Protein AF-A0A4R2PFR0-F1 (afdb_monomer)

Nearest PDB structures (foldseek):
  5w1s-assembly2_K  TM=2.651E-01  e=5.346E+00  Escherichia coli K-12

Radius of gyration: 12.2 Å; Cα contacts (8 Å, |Δi|>4): 62; chains: 1; bounding box: 28×28×30 Å

Foldseek 3Di:
DPPPLFPPDLLTQPQDDPDLVVQVVSLVCCLVPRLVPDPLLVCVPHDDDDPDDPVGDDNVVSSCCVNVDDDD

Sequence (72 aa):
MIDTWRRPTRWGNPYVSRTDADRVHAVAWYAAHIAPHLPVHELRGRDLACWCPLDQPCHADVLLALANGSTN

Solvent-accessible surface area (backbone atoms only — not comparable to full-atom values): 4740 Å² total; per-residue (Å²): 134,83,64,78,89,55,70,84,48,95,85,50,72,85,56,81,50,92,48,76,79,41,27,57,54,30,36,52,48,33,56,70,75,45,54,80,80,48,76,40,70,77,48,54,98,56,90,81,87,76,92,54,62,86,95,47,79,44,60,60,58,54,49,49,49,58,28,72,42,78,85,126

Secondary structure (DSSP, 8-state):
---TTS---TTS--SPPSSSHHHHHHHHHHHHHTGGGS-GGGGTT-----SS-TTS--HHHHHHHHHHS---

Organism: NCBI:txid1188247

Structure (mmCIF, N/CA/C/O backbone):
data_AF-A0A4R2PFR0-F1
#
_entry.id   AF-A0A4R2PFR0-F1
#
loop_
_atom_site.group_PDB
_atom_site.id
_atom_site.type_symbol
_atom_site.label_atom_id
_atom_site.label_alt_id
_atom_site.label_comp_id
_atom_site.label_asym_id
_atom_site.label_entity_id
_atom_site.label_seq_id
_atom_site.pdbx_PDB_ins_code
_atom_site.Cartn_x
_atom_site.Cartn_y
_atom_site.Cartn_z
_atom_site.occupancy
_atom_site.B_iso_or_equiv
_atom_site.auth_seq_id
_atom_site.auth_comp_id
_atom_site.auth_asym_id
_atom_site.auth_atom_id
_atom_site.pdbx_PDB_model_num
ATOM 1 N N . MET A 1 1 ? 17.371 16.835 -4.150 1.00 40.75 1 MET A N 1
ATOM 2 C CA . MET A 1 1 ? 16.326 16.502 -5.138 1.00 40.75 1 MET A CA 1
ATOM 3 C C . MET A 1 1 ? 15.335 15.582 -4.450 1.00 40.75 1 MET A C 1
ATOM 5 O O . MET A 1 1 ? 15.673 14.435 -4.196 1.00 40.75 1 MET A O 1
ATOM 9 N N . ILE A 1 2 ? 14.191 16.116 -4.019 1.00 37.47 2 ILE A N 1
ATOM 10 C CA . ILE A 1 2 ? 13.107 15.289 -3.481 1.00 37.47 2 ILE A CA 1
ATOM 11 C C . ILE A 1 2 ? 12.416 14.712 -4.708 1.00 37.47 2 ILE A C 1
ATOM 13 O O . ILE A 1 2 ? 11.794 15.450 -5.466 1.00 37.47 2 ILE A O 1
ATOM 17 N N . ASP A 1 3 ? 12.629 13.427 -4.954 1.00 42.75 3 ASP A N 1
ATOM 18 C CA . ASP A 1 3 ? 11.948 12.704 -6.015 1.00 42.75 3 ASP A CA 1
ATOM 19 C C . ASP A 1 3 ? 10.445 12.688 -5.683 1.00 42.75 3 ASP A C 1
ATOM 21 O O . ASP A 1 3 ? 9.995 12.009 -4.757 1.00 42.75 3 ASP A O 1
ATOM 25 N N . THR A 1 4 ? 9.679 13.528 -6.381 1.00 47.56 4 THR A N 1
ATOM 26 C CA . THR A 1 4 ? 8.243 13.771 -6.165 1.00 47.56 4 THR A CA 1
ATOM 27 C C . THR A 1 4 ? 7.377 12.542 -6.450 1.00 47.56 4 THR A C 1
ATOM 29 O O . THR A 1 4 ? 6.193 12.533 -6.106 1.00 47.56 4 THR A O 1
ATOM 32 N N . TRP A 1 5 ? 7.967 11.485 -7.018 1.00 54.56 5 TRP A N 1
ATOM 33 C CA . TRP A 1 5 ? 7.344 10.178 -7.222 1.00 54.56 5 TRP A CA 1
ATOM 34 C C . TRP A 1 5 ? 7.235 9.351 -5.937 1.00 54.56 5 TRP A C 1
ATOM 36 O O . TRP A 1 5 ? 6.486 8.379 -5.880 1.00 54.56 5 TRP A O 1
ATOM 46 N N . ARG A 1 6 ? 7.937 9.739 -4.868 1.00 57.16 6 ARG A N 1
ATOM 47 C CA . ARG A 1 6 ? 7.706 9.227 -3.515 1.00 57.16 6 ARG A CA 1
ATOM 48 C C . ARG A 1 6 ? 6.950 10.304 -2.767 1.00 57.16 6 ARG A C 1
ATOM 50 O O . ARG A 1 6 ? 7.572 11.215 -2.243 1.00 57.16 6 ARG A O 1
ATOM 57 N N . ARG A 1 7 ? 5.617 10.227 -2.694 1.00 59.84 7 ARG A N 1
ATOM 58 C CA . ARG A 1 7 ? 4.871 11.000 -1.689 1.00 59.84 7 ARG A CA 1
ATOM 59 C C . ARG A 1 7 ? 5.343 10.491 -0.329 1.00 59.84 7 ARG A C 1
ATOM 61 O O . ARG A 1 7 ? 4.934 9.389 0.043 1.00 59.84 7 ARG A O 1
ATOM 68 N N . PRO A 1 8 ? 6.230 11.211 0.384 1.00 70.81 8 PRO A N 1
ATOM 69 C CA . PRO A 1 8 ? 6.953 10.662 1.517 1.00 70.81 8 PRO A CA 1
ATOM 70 C C . PRO A 1 8 ? 6.058 10.799 2.744 1.00 70.81 8 PRO A C 1
ATOM 72 O O . PRO A 1 8 ? 6.326 11.552 3.674 1.00 70.81 8 PRO A O 1
ATOM 75 N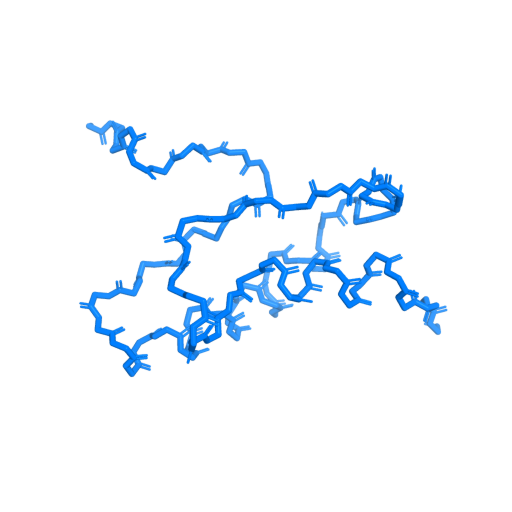 N . THR A 1 9 ? 4.913 10.127 2.699 1.00 84.44 9 THR A N 1
ATOM 76 C CA . THR A 1 9 ? 4.103 9.928 3.890 1.00 84.44 9 THR A CA 1
ATOM 77 C C . THR A 1 9 ? 4.808 8.895 4.756 1.00 84.44 9 THR A C 1
ATOM 79 O O . THR A 1 9 ? 5.555 8.057 4.246 1.00 84.44 9 THR A O 1
ATOM 82 N N . ARG A 1 10 ? 4.525 8.899 6.060 1.00 89.81 10 ARG A N 1
ATOM 83 C CA . ARG A 1 10 ? 5.024 7.859 6.973 1.00 89.81 10 ARG A CA 1
ATOM 84 C C . ARG A 1 10 ? 4.652 6.434 6.535 1.00 89.81 10 ARG A C 1
ATOM 86 O O . ARG A 1 10 ? 5.295 5.488 6.957 1.00 89.81 10 ARG A O 1
ATOM 93 N N . TRP A 1 11 ? 3.635 6.288 5.683 1.00 92.06 11 TRP A N 1
ATOM 94 C CA . TRP A 1 11 ? 3.143 5.008 5.180 1.00 92.06 11 TRP A CA 1
ATOM 95 C C . TRP A 1 11 ? 3.902 4.502 3.947 1.00 92.06 11 TRP A C 1
ATOM 97 O O . TRP A 1 11 ? 3.775 3.334 3.602 1.00 92.06 11 TRP A O 1
ATOM 107 N N . GLY A 1 12 ? 4.692 5.340 3.272 1.00 90.38 12 GLY A N 1
ATOM 108 C CA . GLY A 1 12 ? 5.393 4.943 2.050 1.00 90.38 12 GLY A CA 1
ATOM 109 C C . GLY A 1 12 ? 6.584 4.019 2.312 1.00 90.38 12 GLY A C 1
ATOM 110 O O . GLY A 1 12 ? 7.282 4.161 3.313 1.00 90.38 12 GLY A O 1
ATOM 111 N N . ASN A 1 13 ? 6.865 3.105 1.380 1.00 89.31 13 ASN A N 1
ATOM 112 C CA . ASN A 1 13 ? 8.070 2.277 1.434 1.00 89.31 13 ASN A CA 1
ATOM 113 C C . ASN A 1 13 ? 9.332 3.092 1.054 1.00 89.31 13 ASN A C 1
ATOM 115 O O . ASN A 1 13 ? 9.436 3.539 -0.096 1.00 89.31 13 ASN A O 1
ATOM 119 N N . PRO A 1 14 ? 10.313 3.290 1.964 1.00 86.94 14 PRO A N 1
ATOM 120 C CA . PRO A 1 14 ? 11.536 4.025 1.653 1.00 86.94 14 PRO A CA 1
ATOM 121 C C . PRO A 1 14 ? 12.527 3.205 0.815 1.00 86.94 14 PRO A C 1
ATOM 123 O O . PRO A 1 14 ? 13.372 3.789 0.138 1.00 86.94 14 PRO A O 1
ATOM 126 N N . TYR A 1 15 ? 12.418 1.875 0.807 1.00 86.94 15 TYR A N 1
ATOM 127 C CA . TYR A 1 15 ? 13.303 1.004 0.042 1.00 86.94 15 TYR A CA 1
ATOM 128 C C . TYR A 1 15 ? 12.974 1.099 -1.456 1.00 86.94 15 TYR A C 1
ATOM 130 O O . TYR A 1 15 ? 11.813 1.093 -1.873 1.00 86.94 15 TYR A O 1
ATOM 138 N N . VAL A 1 16 ? 14.003 1.281 -2.287 1.00 74.44 16 VAL A N 1
ATOM 139 C CA . VAL A 1 16 ? 13.858 1.462 -3.739 1.00 74.44 16 VAL A CA 1
ATOM 140 C C . VAL A 1 16 ? 14.047 0.125 -4.433 1.00 74.44 16 VAL A C 1
ATOM 142 O O . VAL A 1 16 ? 15.134 -0.437 -4.386 1.00 74.44 16 VAL A O 1
ATOM 145 N N . SER A 1 17 ? 13.024 -0.342 -5.140 1.00 74.94 17 SER A N 1
ATOM 146 C CA . SER A 1 17 ? 13.144 -1.477 -6.057 1.00 74.94 17 SER A CA 1
ATOM 147 C C . SER A 1 17 ? 13.366 -0.944 -7.464 1.00 74.94 17 SER A C 1
ATOM 149 O O . SER A 1 17 ? 12.518 -0.217 -7.984 1.00 74.94 17 SER A O 1
ATOM 151 N N . ARG A 1 18 ? 14.515 -1.260 -8.065 1.00 73.06 18 ARG A N 1
ATOM 152 C CA . ARG A 1 18 ? 14.813 -0.919 -9.468 1.00 73.06 18 ARG A CA 1
ATOM 153 C C . ARG A 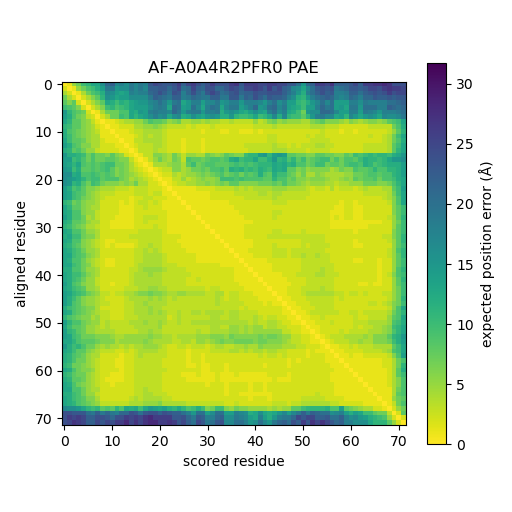1 18 ? 14.436 -2.051 -10.424 1.00 73.06 18 ARG A C 1
ATOM 155 O O . ARG A 1 18 ? 14.282 -1.807 -11.614 1.00 73.06 18 ARG A O 1
ATOM 162 N N . THR A 1 19 ? 14.254 -3.254 -9.888 1.00 76.75 19 THR A N 1
ATOM 163 C CA . THR A 1 19 ? 13.801 -4.455 -10.593 1.00 76.75 19 THR A CA 1
ATOM 164 C C . THR A 1 19 ? 12.676 -5.140 -9.811 1.00 76.75 19 THR A C 1
ATOM 166 O O . THR A 1 19 ? 12.446 -4.824 -8.639 1.00 76.75 19 THR A O 1
ATOM 169 N N . ASP A 1 20 ? 11.987 -6.097 -10.437 1.00 73.12 20 ASP A N 1
ATOM 170 C CA . ASP A 1 20 ? 10.966 -6.902 -9.753 1.00 73.12 20 ASP A CA 1
ATOM 171 C C . ASP A 1 20 ? 11.570 -7.823 -8.683 1.00 73.12 20 ASP A C 1
ATOM 173 O O . ASP A 1 20 ? 11.002 -7.957 -7.600 1.00 73.12 20 ASP A O 1
ATOM 177 N N . ALA A 1 21 ? 12.769 -8.371 -8.917 1.00 73.50 21 ALA A N 1
ATOM 178 C CA . ALA A 1 21 ? 13.486 -9.180 -7.928 1.00 73.50 21 ALA A CA 1
ATOM 179 C C . ALA A 1 21 ? 13.841 -8.376 -6.660 1.00 73.50 21 ALA A C 1
ATOM 181 O O . ALA A 1 21 ? 13.744 -8.883 -5.541 1.00 73.50 21 ALA A O 1
ATOM 182 N N . ASP A 1 22 ? 14.170 -7.089 -6.808 1.00 83.94 22 ASP A N 1
ATOM 183 C CA . ASP A 1 22 ? 14.444 -6.197 -5.672 1.00 83.94 22 ASP A CA 1
ATOM 184 C C . ASP A 1 22 ? 13.178 -5.831 -4.883 1.00 83.94 22 ASP A C 1
ATOM 186 O O . ASP A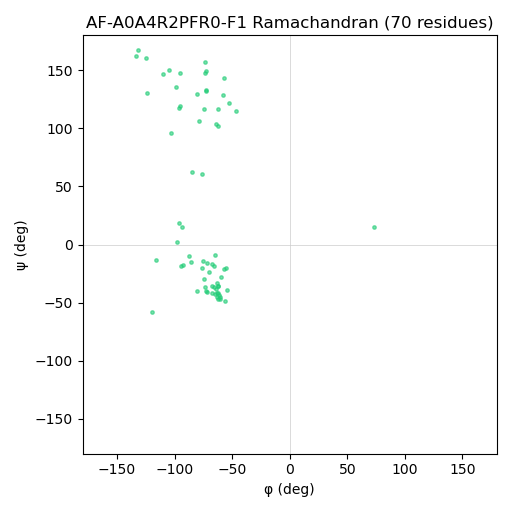 1 22 ? 13.258 -5.311 -3.766 1.00 83.94 22 ASP A O 1
ATOM 190 N N . ARG A 1 23 ? 11.987 -6.063 -5.448 1.00 86.44 23 ARG A N 1
ATOM 191 C CA . ARG A 1 23 ? 10.715 -5.689 -4.819 1.00 86.44 23 ARG A CA 1
ATOM 192 C C . ARG A 1 23 ? 10.367 -6.564 -3.637 1.00 86.44 23 ARG A C 1
ATOM 194 O O . ARG A 1 23 ? 9.952 -6.035 -2.608 1.00 86.44 23 ARG A O 1
ATOM 201 N N . VAL A 1 24 ? 10.606 -7.866 -3.755 1.00 89.62 24 VAL A N 1
ATOM 202 C CA . VAL A 1 24 ? 10.429 -8.807 -2.643 1.00 89.62 24 VAL A CA 1
ATOM 203 C C . VAL A 1 24 ? 11.269 -8.356 -1.448 1.00 89.62 24 VAL A C 1
ATOM 205 O O . VAL A 1 24 ? 10.742 -8.203 -0.349 1.00 89.62 24 VAL A O 1
ATOM 208 N N . HIS A 1 25 ? 12.546 -8.038 -1.674 1.00 91.62 25 HIS A N 1
ATOM 209 C CA . HIS A 1 25 ? 13.439 -7.551 -0.621 1.00 91.62 25 HIS A CA 1
ATOM 210 C C . HIS A 1 25 ? 13.002 -6.196 -0.057 1.00 91.62 25 HIS A C 1
ATOM 212 O O . HIS A 1 25 ? 12.981 -6.020 1.159 1.00 91.62 25 HIS A O 1
ATOM 218 N N . ALA A 1 26 ? 12.594 -5.250 -0.906 1.00 90.56 26 ALA A N 1
ATOM 219 C CA . ALA A 1 26 ? 12.132 -3.940 -0.452 1.00 90.56 26 ALA A CA 1
ATOM 220 C C . ALA A 1 26 ? 10.857 -4.021 0.403 1.00 90.56 26 ALA A C 1
ATOM 222 O O . ALA A 1 26 ? 10.724 -3.274 1.373 1.00 90.56 26 ALA A O 1
ATOM 223 N N . VAL A 1 27 ? 9.911 -4.901 0.060 1.00 92.06 27 VAL A N 1
ATOM 224 C CA . VAL A 1 27 ? 8.699 -5.126 0.865 1.00 92.06 27 VAL A CA 1
ATOM 225 C C . VAL A 1 27 ? 9.033 -5.887 2.146 1.00 92.06 27 VAL A C 1
ATOM 227 O O . VAL A 1 27 ? 8.546 -5.508 3.208 1.00 92.06 27 VAL A O 1
ATOM 230 N N . ALA A 1 28 ? 9.917 -6.885 2.087 1.00 93.31 28 ALA A N 1
ATOM 231 C CA . ALA A 1 28 ? 10.375 -7.608 3.272 1.00 93.31 28 ALA A CA 1
ATOM 232 C C . ALA A 1 28 ? 11.075 -6.678 4.277 1.00 93.31 28 ALA A C 1
ATOM 234 O O . ALA A 1 28 ? 10.760 -6.695 5.466 1.00 93.31 28 ALA A O 1
ATOM 235 N N . TRP A 1 29 ? 11.971 -5.805 3.811 1.00 94.00 29 TRP A N 1
ATOM 236 C CA . TRP A 1 29 ? 12.609 -4.811 4.673 1.00 94.00 29 TRP A CA 1
ATOM 237 C C . TRP A 1 29 ? 11.621 -3.783 5.209 1.00 94.00 29 TRP A C 1
ATOM 239 O O . TRP A 1 29 ? 11.750 -3.380 6.362 1.00 94.00 29 TRP A O 1
ATOM 249 N N . TYR A 1 30 ? 10.627 -3.378 4.416 1.00 93.38 30 TYR A N 1
ATOM 250 C CA . TYR A 1 30 ? 9.562 -2.503 4.896 1.00 93.38 30 TYR A CA 1
ATOM 251 C C . TYR A 1 30 ? 8.774 -3.148 6.039 1.00 93.38 30 TYR A C 1
ATOM 253 O O . TYR A 1 30 ? 8.580 -2.521 7.081 1.00 93.38 30 TYR A O 1
ATOM 261 N N . ALA A 1 31 ? 8.379 -4.411 5.867 1.00 94.50 31 ALA A N 1
ATOM 262 C CA . ALA A 1 31 ? 7.675 -5.182 6.883 1.00 94.50 31 ALA A CA 1
ATOM 263 C C . ALA A 1 31 ? 8.510 -5.388 8.153 1.00 94.50 31 ALA A C 1
ATOM 265 O O . ALA A 1 31 ? 7.958 -5.357 9.246 1.00 94.50 31 ALA A O 1
ATOM 266 N N . ALA A 1 32 ? 9.827 -5.567 8.023 1.00 95.25 32 ALA A N 1
ATOM 267 C CA . ALA A 1 32 ? 10.711 -5.814 9.159 1.00 95.25 32 ALA A CA 1
ATOM 268 C C . ALA A 1 32 ? 11.106 -4.541 9.925 1.00 95.25 32 ALA A C 1
ATOM 270 O O . ALA A 1 32 ? 11.179 -4.565 11.150 1.00 95.25 32 ALA A O 1
ATOM 271 N N . HIS A 1 33 ? 11.380 -3.438 9.223 1.00 94.88 33 HIS A N 1
ATOM 272 C CA . HIS A 1 33 ? 12.066 -2.282 9.815 1.00 94.88 33 HIS A CA 1
ATOM 273 C C . HIS A 1 33 ? 11.231 -1.005 9.875 1.00 94.88 33 HIS A C 1
ATOM 275 O O . HIS A 1 33 ? 11.647 -0.055 10.530 1.00 94.88 33 HIS A O 1
ATOM 281 N N . ILE A 1 34 ? 10.099 -0.932 9.168 1.00 94.12 34 ILE A N 1
ATOM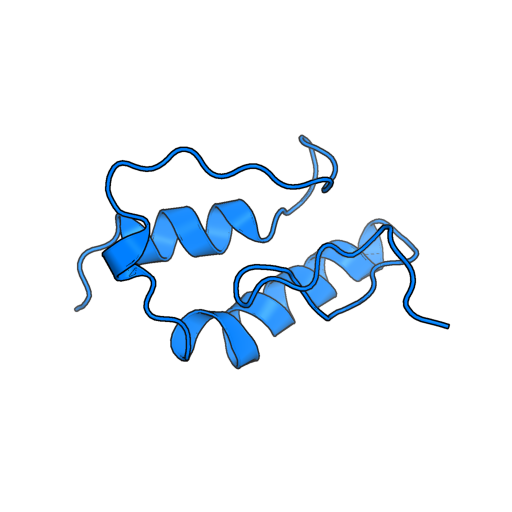 282 C CA . ILE A 1 34 ? 9.294 0.295 9.083 1.00 94.12 34 ILE A CA 1
ATOM 283 C C . ILE A 1 34 ? 7.892 0.049 9.630 1.00 94.12 34 ILE A C 1
ATOM 285 O O . ILE A 1 34 ? 7.490 0.697 10.593 1.00 94.12 34 ILE A O 1
ATOM 289 N N . ALA A 1 35 ? 7.165 -0.913 9.056 1.00 93.62 35 ALA A N 1
ATOM 290 C CA . ALA A 1 35 ? 5.767 -1.176 9.388 1.00 93.62 35 ALA A CA 1
ATOM 291 C C . ALA A 1 35 ? 5.489 -1.412 10.893 1.00 93.62 35 ALA A C 1
ATOM 293 O O . ALA A 1 35 ? 4.502 -0.860 11.382 1.00 93.62 35 ALA A O 1
ATOM 294 N N . PRO A 1 36 ? 6.346 -2.120 11.665 1.00 93.81 36 PRO A N 1
ATOM 295 C CA . PRO A 1 36 ? 6.126 -2.339 13.099 1.00 93.81 36 PRO A CA 1
ATOM 296 C C . PRO A 1 36 ? 6.193 -1.061 13.944 1.00 93.81 36 PRO A C 1
ATOM 298 O O . PRO A 1 36 ? 5.711 -1.039 15.073 1.00 93.81 36 PRO A O 1
ATOM 301 N N . HIS A 1 37 ? 6.793 0.006 13.414 1.00 94.06 37 HIS A N 1
ATOM 302 C CA . HIS A 1 37 ? 6.926 1.294 14.095 1.00 94.06 37 HIS A CA 1
ATOM 303 C C . HIS A 1 37 ? 5.853 2.306 13.675 1.00 94.06 37 HIS A C 1
ATOM 305 O O . HIS A 1 37 ? 5.871 3.450 14.134 1.00 94.06 37 HIS A O 1
ATOM 311 N N . LEU A 1 38 ? 4.924 1.917 12.799 1.00 94.38 38 LEU A N 1
ATOM 312 C CA . LEU A 1 38 ? 3.851 2.787 12.337 1.00 94.38 38 LEU A CA 1
ATOM 313 C C . LEU A 1 38 ? 2.573 2.583 13.162 1.00 94.38 38 LEU A C 1
ATOM 315 O O . LEU A 1 38 ? 2.271 1.462 13.574 1.00 94.38 38 LEU A O 1
ATOM 319 N N . PRO A 1 39 ? 1.760 3.636 13.360 1.00 95.31 39 PRO A N 1
ATOM 320 C CA . PRO A 1 39 ? 0.478 3.530 14.050 1.00 95.31 39 PRO A CA 1
ATOM 321 C C . PRO A 1 39 ? -0.595 2.891 13.144 1.00 95.31 39 PRO A C 1
ATOM 323 O O . PRO A 1 39 ? -1.614 3.500 12.837 1.00 95.31 39 PRO A O 1
ATOM 326 N N . VAL A 1 40 ? -0.377 1.651 12.692 1.00 94.69 40 VAL A N 1
ATOM 327 C CA . VAL A 1 40 ? -1.203 0.940 11.688 1.00 94.69 40 VAL A CA 1
ATOM 328 C C . VAL A 1 40 ? -2.685 0.811 12.058 1.00 94.69 40 VAL A C 1
ATOM 330 O O . VAL A 1 40 ? -3.529 0.677 11.178 1.00 94.69 40 VAL A O 1
ATOM 333 N N . HIS A 1 41 ? -3.031 0.928 13.341 1.00 93.38 41 HIS A N 1
ATOM 334 C CA . HIS A 1 41 ? -4.418 0.963 13.808 1.00 93.38 41 HIS A CA 1
ATOM 335 C C . HIS A 1 41 ? -5.220 2.137 13.217 1.00 93.38 41 HIS A C 1
ATOM 337 O O . HIS A 1 41 ? -6.427 2.010 13.026 1.00 93.38 41 HIS A O 1
ATOM 343 N N . GLU A 1 42 ? -4.567 3.252 12.870 1.00 94.69 42 GLU A N 1
ATOM 344 C CA . GLU A 1 42 ? -5.205 4.408 12.226 1.00 94.69 42 GLU A CA 1
ATOM 345 C C . GLU A 1 42 ? -5.698 4.116 10.801 1.00 94.69 42 GLU A C 1
ATOM 347 O O . GLU A 1 42 ? -6.483 4.892 10.246 1.00 94.69 42 GLU A O 1
ATOM 352 N N . LEU A 1 43 ? -5.211 3.029 10.194 1.00 94.38 43 LEU A N 1
ATOM 353 C CA . LEU A 1 43 ? -5.563 2.609 8.840 1.00 94.38 43 LEU A CA 1
ATOM 354 C C . LEU A 1 43 ? -6.804 1.712 8.793 1.00 94.38 43 LEU A C 1
ATOM 356 O O . LEU A 1 43 ? -7.319 1.458 7.706 1.00 94.38 43 LEU A O 1
ATOM 360 N N . ARG A 1 44 ? -7.318 1.247 9.940 1.00 93.44 44 ARG A N 1
ATOM 361 C CA . ARG A 1 44 ? -8.552 0.449 9.983 1.00 93.44 44 ARG A CA 1
ATOM 362 C C . ARG A 1 44 ? -9.716 1.227 9.368 1.00 93.44 44 ARG A C 1
ATOM 364 O O . ARG A 1 44 ? -9.972 2.370 9.739 1.00 93.44 44 ARG A O 1
ATOM 371 N N . GLY A 1 45 ? -10.423 0.590 8.435 1.00 91.62 45 GLY A N 1
ATOM 372 C CA . GLY A 1 45 ? -11.552 1.197 7.723 1.00 91.62 45 GLY A CA 1
ATOM 373 C C . GLY A 1 45 ? -11.163 2.249 6.677 1.00 91.62 45 GLY A C 1
ATOM 374 O O . GLY A 1 45 ? -12.029 3.011 6.252 1.00 91.62 45 GLY A O 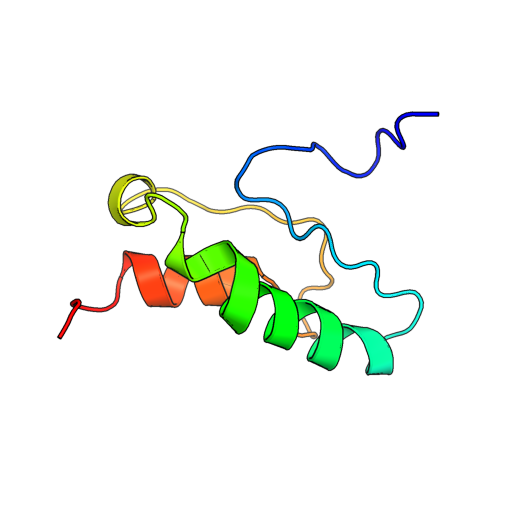1
ATOM 375 N N . ARG A 1 46 ? -9.886 2.322 6.276 1.00 92.25 46 ARG A N 1
ATOM 376 C CA . ARG A 1 46 ? -9.415 3.186 5.183 1.00 92.25 46 ARG A CA 1
ATOM 377 C C . ARG A 1 46 ? -9.008 2.363 3.969 1.00 92.25 46 ARG A C 1
ATOM 379 O O . ARG A 1 46 ? -8.408 1.302 4.114 1.00 92.25 46 ARG A O 1
ATOM 386 N N . ASP A 1 47 ? -9.225 2.931 2.790 1.00 92.50 47 ASP A N 1
ATOM 387 C CA . ASP A 1 47 ? -8.655 2.415 1.550 1.00 92.50 47 ASP A CA 1
ATOM 388 C C . ASP A 1 47 ? -7.200 2.874 1.408 1.00 92.50 47 ASP A C 1
ATOM 390 O O . ASP A 1 47 ? -6.887 4.063 1.545 1.00 92.50 47 ASP A O 1
ATOM 394 N N . LEU A 1 48 ? -6.294 1.930 1.139 1.00 90.88 48 LEU A N 1
ATOM 395 C CA . LEU A 1 48 ? -4.881 2.220 0.902 1.00 90.88 48 LEU A CA 1
ATOM 396 C C . LEU A 1 48 ? -4.591 2.250 -0.598 1.00 90.88 48 LEU A C 1
ATOM 398 O O . LEU A 1 48 ? -5.002 1.360 -1.336 1.00 90.88 48 LEU A O 1
ATOM 402 N N . ALA A 1 49 ? -3.829 3.251 -1.039 1.00 88.06 49 ALA A N 1
ATOM 403 C CA . ALA A 1 49 ? -3.373 3.371 -2.420 1.00 88.06 49 ALA A CA 1
ATOM 404 C C . ALA A 1 49 ? -1.841 3.459 -2.473 1.0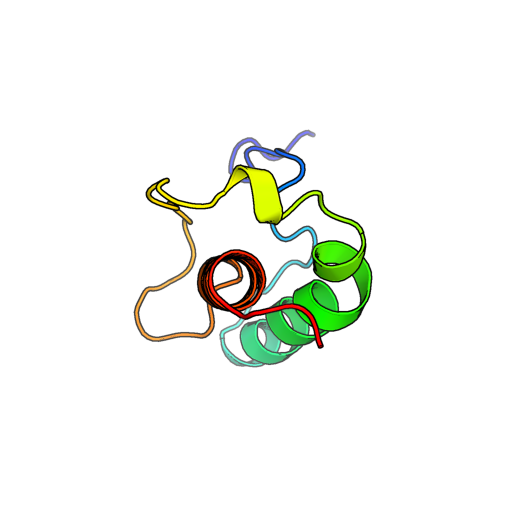0 88.06 49 ALA A C 1
ATOM 406 O O . ALA A 1 49 ? -1.231 4.269 -1.771 1.00 88.06 49 ALA A O 1
ATOM 407 N N . CYS A 1 50 ? -1.228 2.638 -3.327 1.00 86.44 50 CYS A N 1
ATOM 408 C CA . CYS A 1 50 ? 0.202 2.643 -3.631 1.00 86.44 50 CYS A CA 1
ATOM 409 C C . CYS A 1 50 ? 0.424 2.796 -5.144 1.00 86.44 50 CYS A C 1
ATOM 411 O O . CYS A 1 50 ? -0.461 2.511 -5.943 1.00 86.44 50 CYS A O 1
ATOM 413 N N . TRP A 1 51 ? 1.625 3.216 -5.547 1.00 82.31 51 TRP A N 1
ATOM 414 C CA . TRP A 1 51 ? 2.072 3.147 -6.947 1.00 82.31 51 TRP A CA 1
ATOM 415 C C . TRP A 1 51 ? 2.910 1.894 -7.230 1.00 82.31 51 TRP A C 1
ATOM 417 O O . TRP A 1 51 ? 3.687 1.859 -8.183 1.00 82.31 51 TRP A O 1
ATOM 427 N N . CYS A 1 52 ? 2.820 0.878 -6.369 1.00 82.56 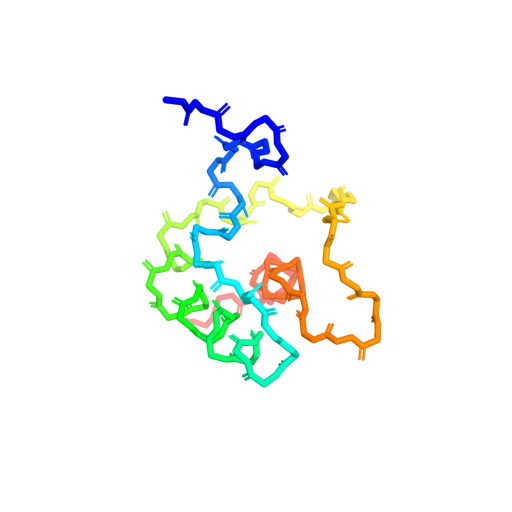52 CYS A N 1
ATOM 428 C CA . CYS A 1 52 ? 3.435 -0.410 -6.658 1.00 82.56 52 CYS A CA 1
ATOM 429 C C . CYS A 1 52 ? 2.625 -1.127 -7.756 1.00 82.56 52 CYS A C 1
ATOM 431 O O . CYS A 1 52 ? 1.412 -0.929 -7.830 1.00 82.56 52 CYS A O 1
ATOM 433 N N . PRO A 1 53 ? 3.268 -1.952 -8.598 1.00 83.69 53 PRO A N 1
ATOM 434 C CA . PRO A 1 53 ? 2.555 -2.836 -9.516 1.00 83.69 53 PRO A CA 1
ATOM 435 C C . PRO A 1 53 ? 1.597 -3.754 -8.748 1.00 83.69 53 PRO A C 1
ATOM 437 O O . PRO A 1 53 ? 1.941 -4.202 -7.658 1.00 83.69 53 PRO A O 1
ATOM 440 N N . LEU A 1 54 ? 0.425 -4.029 -9.325 1.00 83.44 54 LEU A N 1
ATOM 441 C CA . LEU A 1 54 ? -0.645 -4.792 -8.668 1.00 83.44 54 LEU A CA 1
ATOM 442 C C . LEU A 1 54 ? -0.354 -6.299 -8.589 1.00 83.44 54 LEU A C 1
ATOM 444 O O . LEU A 1 54 ? -0.774 -6.946 -7.640 1.00 83.44 54 LEU A O 1
ATOM 448 N N . ASP A 1 55 ? 0.404 -6.841 -9.546 1.00 86.38 55 ASP A N 1
ATOM 449 C CA . ASP A 1 55 ? 0.719 -8.278 -9.632 1.00 86.38 55 ASP A CA 1
ATOM 450 C C . ASP A 1 55 ? 2.050 -8.645 -8.953 1.00 86.38 55 ASP A C 1
ATOM 452 O O . ASP A 1 55 ? 2.633 -9.700 -9.199 1.00 86.38 55 ASP A O 1
ATOM 456 N N . GLN A 1 56 ? 2.580 -7.740 -8.133 1.00 86.75 56 GLN A N 1
ATOM 457 C CA . GLN A 1 56 ? 3.854 -7.890 -7.443 1.00 86.75 56 GLN A CA 1
ATOM 458 C C . GLN A 1 56 ? 3.684 -7.486 -5.973 1.00 86.75 56 GLN A C 1
ATOM 460 O O . GLN A 1 56 ? 2.745 -6.757 -5.656 1.00 86.75 56 GLN A O 1
ATOM 465 N N . PRO A 1 57 ? 4.594 -7.875 -5.060 1.00 89.00 57 PRO A N 1
ATOM 466 C CA . PRO A 1 57 ? 4.480 -7.487 -3.653 1.00 89.00 57 PRO A CA 1
ATOM 467 C C . PRO A 1 57 ? 4.319 -5.962 -3.473 1.00 89.00 57 PRO A C 1
ATOM 469 O O . PRO A 1 57 ? 5.209 -5.203 -3.886 1.00 89.00 57 PRO A O 1
ATOM 472 N N . CYS A 1 58 ? 3.229 -5.498 -2.837 1.00 90.62 58 CYS A N 1
ATOM 473 C CA . CYS A 1 58 ? 3.064 -4.100 -2.414 1.00 90.62 58 CYS A CA 1
ATOM 474 C C . CYS A 1 58 ? 3.256 -3.970 -0.890 1.00 90.62 58 CYS A C 1
ATOM 476 O O . CYS A 1 58 ? 2.985 -4.854 -0.085 1.00 90.62 58 CYS A O 1
ATOM 478 N N . HIS A 1 59 ? 3.737 -2.803 -0.462 1.00 92.19 59 HIS A N 1
ATOM 479 C CA . HIS A 1 59 ? 3.813 -2.450 0.956 1.00 92.19 59 HIS A CA 1
ATOM 480 C C . HIS A 1 59 ? 2.429 -2.205 1.585 1.00 92.19 59 HIS A C 1
ATOM 482 O O . HIS A 1 59 ? 2.280 -2.323 2.799 1.00 92.19 59 HIS A O 1
ATOM 488 N N . ALA A 1 60 ? 1.418 -1.865 0.776 1.00 92.88 60 ALA A N 1
ATOM 489 C CA . ALA A 1 60 ? 0.041 -1.701 1.228 1.00 92.88 60 ALA A CA 1
ATOM 490 C C . ALA A 1 60 ? -0.532 -3.021 1.756 1.00 92.88 60 ALA A C 1
ATOM 492 O O . ALA A 1 60 ? -1.260 -2.993 2.740 1.00 92.88 60 ALA A O 1
ATOM 493 N N . ASP A 1 61 ? -0.130 -4.163 1.189 1.00 92.25 61 ASP A N 1
ATOM 494 C CA . ASP A 1 61 ? -0.549 -5.487 1.662 1.00 92.25 61 ASP A CA 1
ATOM 495 C C . ASP A 1 61 ? -0.082 -5.733 3.101 1.00 92.25 61 ASP A C 1
ATOM 497 O O . ASP A 1 61 ? -0.845 -6.196 3.946 1.00 92.25 61 ASP A O 1
ATOM 501 N N . VAL A 1 62 ? 1.156 -5.330 3.412 1.00 93.94 62 VAL A N 1
ATOM 502 C CA . VAL A 1 62 ? 1.715 -5.384 4.771 1.00 93.94 62 VAL A CA 1
ATOM 503 C C . VAL A 1 62 ? 0.911 -4.495 5.719 1.00 93.94 62 VAL A C 1
ATOM 505 O O . VAL A 1 62 ? 0.534 -4.930 6.806 1.00 93.94 62 VAL A O 1
ATOM 508 N N . LEU A 1 63 ? 0.620 -3.256 5.312 1.00 94.69 63 LEU A N 1
ATOM 509 C CA . LEU A 1 63 ? -0.167 -2.324 6.122 1.00 94.69 63 LEU A CA 1
ATOM 510 C C . LEU A 1 63 ? -1.595 -2.827 6.358 1.00 94.69 63 LEU A C 1
ATOM 512 O O . LEU A 1 63 ? -2.081 -2.727 7.480 1.00 94.69 63 LEU A O 1
ATOM 516 N N . LEU A 1 64 ? -2.248 -3.392 5.341 1.00 93.25 64 LEU A N 1
ATOM 517 C CA . LEU A 1 64 ? -3.582 -3.984 5.451 1.00 93.25 64 LEU A CA 1
ATOM 518 C C . LEU A 1 64 ? -3.580 -5.183 6.396 1.00 93.25 64 LEU A C 1
ATOM 520 O O . LEU A 1 64 ? -4.457 -5.280 7.254 1.00 93.25 64 LEU A O 1
ATOM 524 N N . ALA A 1 65 ? -2.593 -6.072 6.270 1.00 92.88 65 ALA A N 1
ATOM 525 C CA . ALA A 1 65 ? -2.464 -7.235 7.138 1.00 92.88 65 ALA A CA 1
ATOM 526 C C . ALA A 1 65 ? -2.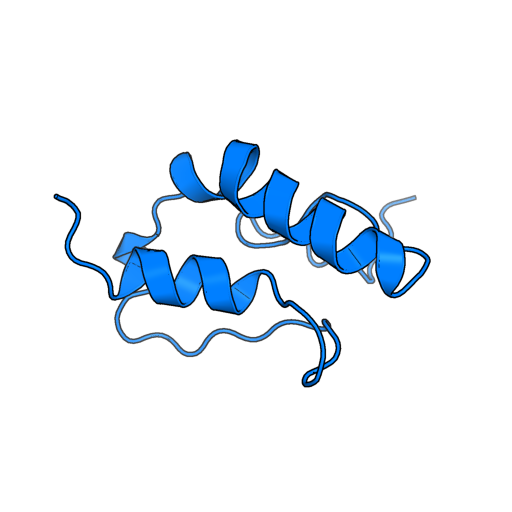273 -6.827 8.605 1.00 92.88 65 ALA A C 1
ATOM 528 O O . ALA A 1 65 ? -2.927 -7.382 9.481 1.00 92.88 65 ALA A O 1
ATOM 529 N N . LEU A 1 66 ? -1.435 -5.824 8.879 1.00 93.62 66 LEU A N 1
ATOM 530 C CA . LEU A 1 66 ? -1.206 -5.330 10.240 1.00 93.62 66 LEU A CA 1
ATOM 531 C C . LEU A 1 66 ? -2.384 -4.513 10.785 1.00 93.62 66 LEU A C 1
ATOM 533 O O . LEU A 1 66 ? -2.694 -4.591 11.970 1.00 93.62 66 LEU A O 1
ATOM 537 N N . ALA A 1 67 ? -3.049 -3.726 9.938 1.00 93.94 67 ALA A N 1
ATOM 538 C CA . ALA A 1 67 ? -4.218 -2.957 10.341 1.00 93.94 67 ALA A CA 1
ATOM 539 C C . ALA A 1 67 ? -5.399 -3.880 10.662 1.00 93.94 67 ALA A C 1
ATOM 541 O O . ALA A 1 67 ? -6.091 -3.654 11.650 1.00 93.94 67 ALA A O 1
ATOM 542 N N . ASN A 1 68 ? -5.628 -4.927 9.868 1.00 91.25 68 ASN A N 1
ATOM 543 C CA . ASN A 1 68 ? -6.783 -5.816 10.023 1.00 91.25 68 ASN A CA 1
ATOM 544 C C . ASN A 1 68 ? -6.493 -7.065 10.869 1.00 91.25 68 ASN A C 1
ATOM 546 O O . ASN A 1 68 ? -7.425 -7.687 11.373 1.00 91.25 68 ASN A O 1
ATOM 550 N N . GLY A 1 69 ? -5.224 -7.423 11.056 1.00 85.06 69 GLY A N 1
ATOM 551 C CA . GLY A 1 69 ? -4.804 -8.481 11.964 1.00 85.06 69 GLY A CA 1
ATOM 552 C C . GLY A 1 69 ? -4.946 -8.042 13.418 1.00 85.06 69 GLY A C 1
ATOM 553 O O . GLY A 1 69 ? -4.548 -6.940 13.803 1.00 85.06 69 GLY A O 1
ATOM 554 N N . SER A 1 70 ? -5.530 -8.901 14.248 1.00 52.25 70 SER A N 1
ATOM 555 C CA . SER A 1 70 ? -5.443 -8.769 15.698 1.00 52.25 70 SER A CA 1
ATOM 556 C C . SER A 1 70 ? -3.974 -8.887 16.087 1.00 52.25 70 SER A C 1
ATOM 558 O O . SER A 1 70 ? -3.363 -9.929 15.860 1.00 52.25 70 SER A O 1
ATOM 560 N N . THR A 1 71 ? -3.404 -7.825 16.651 1.00 46.66 71 THR A N 1
ATOM 561 C CA . THR A 1 71 ? -2.193 -7.918 17.463 1.00 46.66 71 THR A CA 1
ATOM 562 C C . THR A 1 71 ? -2.392 -9.077 18.441 1.00 46.66 71 THR A C 1
ATOM 564 O O . THR A 1 71 ? -3.323 -9.024 19.244 1.00 46.66 71 THR A O 1
ATOM 567 N N . ASN A 1 72 ? -1.602 -10.143 18.312 1.00 37.12 72 ASN A N 1
ATOM 568 C CA . ASN A 1 72 ? -1.434 -11.095 19.407 1.00 37.12 72 ASN A CA 1
ATOM 569 C C . ASN A 1 72 ? -0.515 -10.459 20.448 1.00 37.12 72 ASN A C 1
ATOM 571 O O . ASN A 1 72 ? 0.526 -9.912 20.016 1.00 37.12 72 ASN A O 1
#

InterPro domains:
  IPR025475 Domain of unknown function DUF4326 [PF14216] (6-68)

pLDDT: mean 83.2, std 15.76, range [37.12, 95.31]

Mean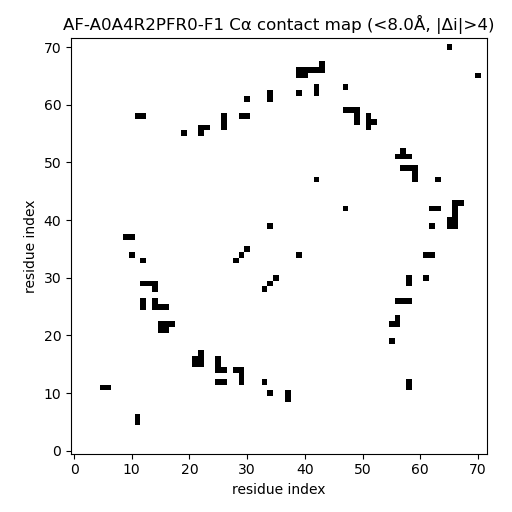 predicted aligned error: 5.94 Å